Protein AF-A0A357EYW8-F1 (afdb_monomer_lite)

Secondary structure (DSSP, 8-state):
---TT--SHHHHHHHS-HHHHTT-EEEEEEETT--SHHHHHHTTTSEEEEEEEE---PPP--HHHHHHHHHHHHTT---EE--SSHHHHHHHHHHS-TTTTTTSEE-

Foldseek 3Di:
DQDPPDPDPVSRVVPDPLVVLAAEEEEDEEAPPDDPVNCVVRVVGHHYHYDHDHYDDQDAQDPVNQVVLLVCLVVVVQAADEDPDPVRVVSCCVHHPVVSCPNHHYD

Structure (mmCIF, N/CA/C/O backbone):
data_AF-A0A357EYW8-F1
#
_entry.id   AF-A0A357EYW8-F1
#
loop_
_atom_site.group_PDB
_atom_site.id
_atom_site.type_symbol
_atom_site.label_atom_id
_atom_site.label_alt_id
_atom_site.label_comp_id
_atom_site.label_asym_id
_atom_site.label_entity_id
_atom_site.label_seq_id
_atom_site.pdbx_PDB_ins_code
_atom_site.Cartn_x
_atom_site.Cartn_y
_atom_site.Cartn_z
_atom_site.occupancy
_atom_site.B_iso_or_equiv
_atom_site.auth_seq_id
_atom_site.auth_comp_id
_atom_site.auth_asym_id
_atom_site.auth_atom_id
_atom_site.pdbx_PDB_model_num
ATOM 1 N N . ALA A 1 1 ? -10.070 12.351 21.732 1.00 49.78 1 ALA A N 1
ATOM 2 C CA . ALA A 1 1 ? -9.151 13.163 20.900 1.00 49.78 1 ALA A CA 1
ATOM 3 C C . ALA A 1 1 ? -8.100 12.223 20.328 1.00 49.78 1 ALA A C 1
ATOM 5 O O . ALA A 1 1 ? -7.610 11.405 21.094 1.00 49.78 1 ALA A O 1
ATOM 6 N N . CYS A 1 2 ? -7.820 12.259 19.022 1.00 53.22 2 CYS A N 1
ATOM 7 C CA . CYS A 1 2 ? -6.794 11.395 18.428 1.00 53.22 2 CYS A CA 1
ATOM 8 C C . CYS A 1 2 ? -5.405 11.893 18.846 1.00 53.22 2 CYS A C 1
ATOM 10 O O . CYS A 1 2 ? -5.097 13.064 18.631 1.00 53.22 2 CYS A O 1
ATOM 12 N N . ASP A 1 3 ? -4.599 11.029 19.462 1.00 60.81 3 ASP A N 1
ATOM 13 C CA . ASP A 1 3 ? -3.202 11.323 19.780 1.00 60.81 3 ASP A CA 1
ATOM 14 C C . ASP A 1 3 ? -2.366 11.273 18.493 1.00 60.81 3 ASP A C 1
ATOM 16 O O . ASP A 1 3 ? -2.193 10.213 17.891 1.00 60.81 3 ASP A O 1
ATOM 20 N N . GLU A 1 4 ? -1.848 12.426 18.063 1.00 65.50 4 GLU A N 1
ATOM 21 C CA . GLU A 1 4 ? -0.997 12.565 16.872 1.00 65.50 4 GLU A CA 1
ATOM 22 C C . GLU A 1 4 ? 0.336 11.802 16.988 1.00 65.50 4 GLU A C 1
ATOM 24 O O . GLU A 1 4 ? 1.078 11.703 16.012 1.00 65.50 4 GLU A O 1
ATOM 29 N N . LYS A 1 5 ? 0.659 11.257 18.169 1.00 74.31 5 LYS A N 1
ATOM 30 C CA . LYS A 1 5 ? 1.885 10.491 18.423 1.00 74.31 5 LYS A CA 1
ATOM 31 C C . LYS A 1 5 ? 1.746 8.987 18.194 1.00 74.31 5 LYS A C 1
ATOM 33 O O . LYS A 1 5 ? 2.756 8.291 18.279 1.00 74.31 5 LYS A O 1
ATOM 38 N N . ALA A 1 6 ? 0.545 8.474 17.922 1.00 77.81 6 ALA A N 1
ATOM 39 C CA . ALA A 1 6 ? 0.357 7.055 17.636 1.00 77.81 6 ALA A CA 1
ATOM 40 C C . ALA A 1 6 ? 0.993 6.683 16.283 1.00 77.81 6 ALA A C 1
ATOM 42 O O . ALA A 1 6 ? 0.573 7.165 15.232 1.00 77.81 6 ALA A O 1
ATOM 43 N N . GLY A 1 7 ? 1.994 5.801 16.304 1.00 83.38 7 GLY A N 1
ATOM 44 C CA . GLY A 1 7 ? 2.660 5.274 15.112 1.00 83.38 7 GLY A CA 1
ATOM 45 C C . GLY A 1 7 ? 1.948 4.062 14.507 1.00 83.38 7 GLY A C 1
ATOM 46 O O . GLY A 1 7 ? 2.242 3.671 13.377 1.00 83.38 7 GLY A O 1
ATOM 47 N N . THR A 1 8 ? 1.000 3.463 15.236 1.00 88.75 8 THR A N 1
ATOM 48 C CA . THR A 1 8 ? 0.215 2.307 14.778 1.00 88.75 8 THR A CA 1
ATOM 49 C C . THR A 1 8 ? -1.272 2.429 15.119 1.00 88.75 8 THR A C 1
ATOM 51 O O . THR A 1 8 ? -1.673 3.137 16.043 1.00 88.75 8 THR A O 1
ATOM 54 N N . ALA A 1 9 ? -2.112 1.675 14.399 1.00 87.25 9 ALA A N 1
ATOM 55 C CA . ALA A 1 9 ? -3.546 1.597 14.686 1.00 87.25 9 ALA A CA 1
ATOM 56 C C . ALA A 1 9 ? -3.835 1.076 16.108 1.00 87.25 9 ALA A C 1
ATOM 58 O O . ALA A 1 9 ? -4.761 1.554 16.762 1.00 87.25 9 ALA A O 1
ATOM 59 N N . SER A 1 10 ? -3.024 0.136 16.604 1.00 89.50 10 SER A N 1
ATOM 60 C CA . SER A 1 10 ? -3.147 -0.411 17.959 1.00 89.50 10 SER A CA 1
ATOM 61 C C . SER A 1 10 ? -2.874 0.642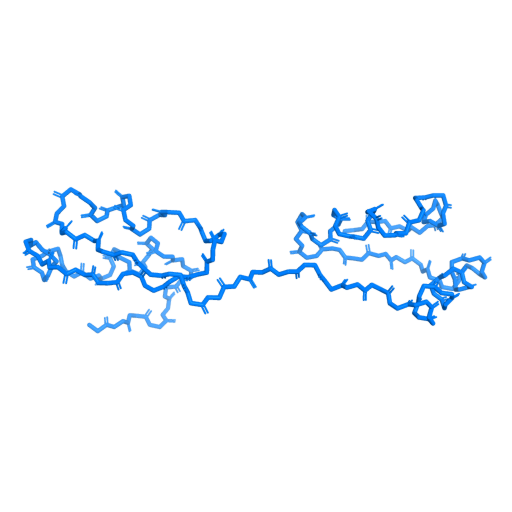 19.032 1.00 89.50 10 SER A C 1
ATOM 63 O O . SER A 1 10 ? -3.629 0.740 19.995 1.00 89.50 10 SER A O 1
ATOM 65 N N . GLU A 1 11 ? -1.827 1.453 18.857 1.00 90.38 11 GLU A N 1
ATOM 66 C CA . GLU A 1 11 ? -1.496 2.552 19.775 1.00 90.38 11 GLU A CA 1
ATOM 67 C C . GLU A 1 11 ? -2.597 3.612 19.799 1.00 90.38 11 GLU A C 1
ATOM 69 O O . GLU A 1 11 ? -3.013 4.054 20.869 1.00 90.38 11 GLU A O 1
ATOM 74 N N . MET A 1 12 ? -3.129 3.961 18.624 1.00 89.88 12 MET A N 1
ATOM 75 C CA . MET A 1 12 ? -4.236 4.906 18.513 1.00 89.88 12 MET A CA 1
ATOM 76 C C . MET A 1 12 ? -5.465 4.400 19.274 1.00 89.88 12 MET A C 1
ATOM 78 O O . MET A 1 12 ? -6.041 5.149 20.059 1.00 89.88 12 MET A O 1
ATOM 82 N N . ILE A 1 13 ? -5.845 3.130 19.099 1.00 89.81 13 ILE A N 1
ATOM 83 C CA . ILE A 1 13 ? -6.981 2.537 19.820 1.00 89.81 13 ILE A CA 1
ATOM 84 C C . ILE A 1 13 ? -6.727 2.529 21.328 1.00 89.81 13 ILE A C 1
ATOM 86 O O . ILE A 1 13 ? -7.620 2.885 22.092 1.00 89.81 13 ILE A O 1
ATOM 90 N N . ALA A 1 14 ? -5.514 2.176 21.759 1.00 89.56 14 ALA A N 1
ATOM 91 C CA . ALA A 1 14 ? -5.148 2.148 23.173 1.00 89.56 14 ALA A CA 1
ATOM 92 C C . ALA A 1 14 ? -5.195 3.534 23.846 1.00 89.56 14 ALA A C 1
ATOM 94 O O . ALA A 1 14 ? -5.387 3.607 25.058 1.00 89.56 14 ALA A O 1
ATOM 95 N N . SER A 1 15 ? -5.045 4.623 23.082 1.00 89.69 15 SER A N 1
ATOM 96 C CA . SER A 1 15 ? -5.167 5.995 23.596 1.00 89.69 15 SER A CA 1
ATOM 97 C C . SER A 1 15 ? -6.610 6.458 23.823 1.00 89.69 15 SER A C 1
ATOM 99 O O . SER A 1 15 ? -6.830 7.457 24.510 1.00 89.69 15 SER A O 1
ATOM 101 N N . ILE A 1 16 ? -7.601 5.762 23.255 1.00 90.00 16 ILE A N 1
ATOM 102 C CA . ILE A 1 16 ? -9.011 6.125 23.410 1.00 90.00 16 ILE A CA 1
ATOM 103 C C . ILE A 1 16 ? -9.544 5.442 24.678 1.00 90.00 16 ILE A C 1
ATOM 105 O O . ILE A 1 16 ? -9.461 4.214 24.780 1.00 90.00 16 ILE A O 1
ATOM 109 N N . PRO A 1 17 ? -10.114 6.191 25.643 1.00 91.62 17 PRO A N 1
ATOM 110 C CA . PRO A 1 17 ? -10.713 5.598 26.833 1.00 91.62 17 PRO A CA 1
ATOM 111 C C . PRO A 1 17 ? -11.761 4.547 26.460 1.00 91.62 17 PRO A C 1
ATOM 113 O O . PRO A 1 17 ? -12.646 4.787 25.635 1.00 91.62 17 PRO A O 1
ATOM 116 N N . LYS A 1 18 ? -11.676 3.364 27.074 1.00 91.06 18 LYS A N 1
ATOM 117 C CA . LYS A 1 18 ? -12.518 2.211 26.721 1.00 91.06 18 LYS A CA 1
ATOM 118 C C . LYS A 1 18 ? -14.008 2.521 26.883 1.00 91.06 18 LYS A C 1
ATOM 120 O O . LYS A 1 18 ? -14.834 2.056 26.100 1.00 91.06 18 LYS A O 1
ATOM 125 N N . GLU A 1 19 ? -14.347 3.333 27.874 1.00 93.88 19 GLU A N 1
ATOM 126 C CA . GLU A 1 19 ? -15.702 3.777 28.197 1.00 93.88 19 GLU A CA 1
ATOM 127 C C . GLU A 1 19 ? -16.333 4.602 27.065 1.00 93.88 19 GLU A C 1
ATOM 129 O O . GLU A 1 19 ? -17.553 4.600 26.911 1.00 93.88 19 GLU A O 1
ATOM 134 N N . GLU A 1 20 ? -15.522 5.272 26.240 1.00 90.88 20 GLU A N 1
ATOM 135 C CA . GLU A 1 20 ? -16.002 6.017 25.072 1.00 90.88 20 GLU A CA 1
ATOM 136 C C . GLU A 1 20 ? -16.373 5.097 23.901 1.00 90.88 20 GLU A C 1
ATOM 138 O O . GLU A 1 20 ? -17.173 5.485 23.048 1.00 90.88 20 GLU A O 1
ATOM 143 N N . LEU A 1 21 ? -15.827 3.878 23.878 1.00 92.62 21 LEU A N 1
ATOM 144 C CA . LEU A 1 21 ? -15.968 2.911 22.788 1.00 92.62 21 LEU A CA 1
ATOM 145 C C . LEU A 1 21 ? -17.073 1.878 23.041 1.00 92.62 21 LEU A C 1
ATOM 147 O O . LEU A 1 21 ? -17.699 1.416 22.088 1.00 92.62 21 LEU A O 1
ATOM 151 N N . ILE A 1 22 ? -17.331 1.518 24.304 1.00 95.12 22 ILE A N 1
ATOM 152 C CA . ILE A 1 22 ? -18.271 0.442 24.653 1.00 95.12 22 ILE A CA 1
ATOM 153 C C . ILE A 1 22 ? -19.676 0.711 24.091 1.00 95.12 22 ILE A C 1
ATOM 155 O O . ILE A 1 22 ? -20.283 1.751 24.345 1.00 95.12 22 ILE A O 1
ATOM 159 N N . GLY A 1 23 ? -20.207 -0.263 23.347 1.00 92.69 23 GLY A N 1
ATOM 160 C CA . GLY A 1 23 ? -21.559 -0.239 22.781 1.00 92.69 23 GLY A CA 1
ATOM 161 C C . GLY A 1 23 ? -21.760 0.781 21.658 1.00 92.69 23 GLY A C 1
ATOM 162 O O . GLY A 1 23 ? -22.894 1.003 21.232 1.00 92.69 23 GLY A O 1
ATOM 163 N N . ARG A 1 24 ? -20.690 1.426 21.176 1.00 95.19 24 ARG A N 1
ATOM 164 C CA . ARG A 1 24 ? -20.762 2.344 20.036 1.00 95.19 24 ARG A CA 1
ATOM 165 C C . ARG A 1 24 ? -20.805 1.582 18.718 1.00 95.19 24 ARG A C 1
ATOM 167 O O . ARG A 1 24 ? -20.245 0.496 18.603 1.00 95.19 24 ARG A O 1
ATOM 174 N N . ARG A 1 25 ? -21.411 2.220 17.713 1.00 96.19 25 ARG A N 1
ATOM 175 C CA . ARG A 1 25 ? -21.204 1.897 16.299 1.00 96.19 25 ARG A CA 1
ATOM 176 C C . ARG A 1 25 ? -20.133 2.803 15.726 1.00 96.19 25 ARG A C 1
ATOM 178 O O . ARG A 1 25 ? -20.250 4.025 15.818 1.00 96.19 25 ARG A O 1
ATOM 185 N N . LEU A 1 26 ? -19.105 2.202 15.150 1.00 95.12 26 LEU A N 1
ATOM 186 C CA . LEU A 1 26 ? -17.956 2.882 14.572 1.00 95.12 26 LEU A CA 1
ATOM 187 C C . LEU A 1 26 ? -17.863 2.522 13.093 1.00 95.12 26 LEU A C 1
ATOM 189 O O . LEU A 1 26 ? -18.073 1.372 12.725 1.00 95.12 26 LEU A O 1
ATOM 193 N N . LEU A 1 27 ? -17.522 3.497 12.252 1.00 95.06 27 LEU A N 1
ATOM 194 C CA . LEU A 1 27 ? -17.228 3.255 10.844 1.00 95.06 27 LEU A CA 1
ATOM 195 C C . LEU A 1 27 ? -15.714 3.218 10.644 1.00 95.06 27 LEU A C 1
ATOM 197 O O . LEU A 1 27 ? -15.035 4.233 10.808 1.00 95.06 27 LEU A O 1
ATOM 201 N N . PHE A 1 28 ? -15.192 2.067 10.242 1.00 94.12 28 PHE A N 1
ATOM 202 C CA . PHE A 1 28 ? -13.805 1.909 9.840 1.00 94.12 28 PHE A CA 1
ATOM 203 C C . PHE A 1 28 ? -13.656 2.152 8.333 1.00 94.12 28 PHE A C 1
ATOM 205 O O . PHE A 1 28 ? -13.971 1.305 7.494 1.00 94.12 28 PHE A O 1
ATOM 212 N N . VAL A 1 29 ? -13.178 3.349 7.994 1.00 94.56 29 VAL A N 1
ATOM 213 C CA . VAL A 1 29 ? -12.862 3.752 6.619 1.00 94.56 29 VAL A CA 1
ATOM 214 C C . VAL A 1 29 ? -11.454 3.275 6.277 1.00 94.56 29 VAL A C 1
ATOM 216 O O . VAL A 1 29 ? -10.487 3.714 6.899 1.00 94.56 29 VAL A O 1
ATOM 219 N N . ARG A 1 30 ? -11.320 2.384 5.289 1.00 94.25 30 ARG A N 1
ATOM 220 C CA . ARG A 1 30 ? -10.037 1.731 4.989 1.00 94.25 30 ARG A CA 1
ATOM 221 C C . ARG A 1 30 ? -9.753 1.569 3.497 1.00 94.25 30 ARG A C 1
ATOM 223 O O . ARG A 1 30 ? -10.630 1.701 2.643 1.00 94.25 30 ARG A O 1
ATOM 230 N N . GLY A 1 31 ? -8.500 1.245 3.186 1.00 94.19 31 GLY A N 1
ATOM 231 C CA . GLY A 1 31 ? -8.114 0.737 1.869 1.00 94.19 31 GLY A CA 1
ATOM 232 C C . GLY A 1 31 ? -8.374 -0.763 1.758 1.00 94.19 31 GLY A C 1
ATOM 233 O O . GLY A 1 31 ? -8.304 -1.462 2.761 1.00 94.19 31 GLY A O 1
ATOM 234 N N . ARG A 1 32 ? -8.606 -1.294 0.551 1.00 93.75 32 ARG A N 1
ATOM 235 C CA . ARG A 1 32 ? -8.979 -2.710 0.324 1.00 93.75 32 ARG A CA 1
ATOM 236 C C . ARG A 1 32 ? -8.041 -3.726 0.992 1.00 93.75 32 ARG A C 1
ATOM 238 O O . ARG A 1 32 ? -8.498 -4.772 1.445 1.00 93.75 32 ARG A O 1
ATOM 245 N N . ARG A 1 33 ? -6.740 -3.431 1.041 1.00 87.69 33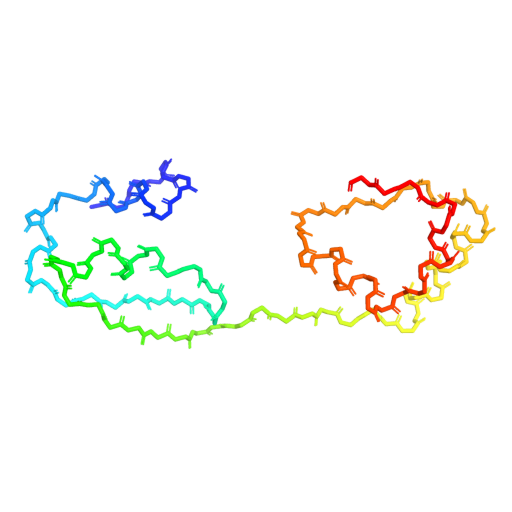 ARG A N 1
ATOM 246 C CA . ARG A 1 33 ? -5.699 -4.310 1.602 1.00 87.69 33 ARG A CA 1
ATOM 247 C C . ARG A 1 33 ? -5.217 -3.888 2.997 1.00 87.69 33 ARG A C 1
ATOM 249 O O . ARG A 1 33 ? -4.172 -4.361 3.426 1.00 87.69 33 ARG A O 1
ATOM 256 N N . SER A 1 34 ? -5.917 -2.992 3.705 1.00 87.56 34 SER A N 1
ATOM 257 C CA . SER A 1 34 ? -5.500 -2.653 5.076 1.00 87.56 34 SER A CA 1
ATOM 258 C C . SER A 1 34 ? -5.563 -3.885 5.979 1.00 87.56 34 SER A C 1
ATOM 260 O O . SER A 1 34 ? -6.423 -4.750 5.795 1.00 87.56 34 SER A O 1
ATOM 262 N N . MET A 1 35 ? -4.679 -3.924 6.974 1.00 84.44 35 MET A N 1
ATOM 263 C CA . MET A 1 35 ? -4.762 -4.896 8.058 1.00 84.44 35 MET A CA 1
ATOM 264 C C . MET A 1 35 ? -6.059 -4.680 8.848 1.00 84.44 35 MET A C 1
ATOM 266 O O . MET A 1 35 ? -6.514 -3.543 9.005 1.00 84.44 35 MET A O 1
ATOM 270 N N . MET A 1 36 ? -6.643 -5.774 9.331 1.00 91.75 36 MET A N 1
ATOM 271 C CA . MET A 1 36 ? -7.938 -5.805 10.024 1.00 91.75 36 MET A CA 1
ATOM 272 C C . MET A 1 36 ? -7.815 -5.541 11.532 1.00 91.75 36 MET A C 1
ATOM 274 O O . MET A 1 36 ? -8.736 -5.788 12.301 1.00 91.75 36 MET A O 1
ATOM 278 N N . THR A 1 37 ? -6.690 -4.967 11.956 1.00 90.94 37 THR A N 1
ATOM 279 C CA . THR A 1 37 ? -6.346 -4.738 13.362 1.00 90.94 37 THR A CA 1
ATOM 280 C C . THR A 1 37 ? -7.394 -3.911 14.110 1.00 90.94 37 THR A C 1
ATOM 282 O O . THR A 1 37 ? -7.684 -4.187 15.267 1.00 90.94 37 THR A O 1
ATOM 285 N N . VAL A 1 38 ? -7.990 -2.903 13.462 1.00 91.31 38 VAL A N 1
ATOM 286 C CA . VAL A 1 38 ? -9.012 -2.047 14.089 1.00 91.31 38 VAL A CA 1
ATOM 287 C C . VAL A 1 38 ? -10.284 -2.832 14.441 1.00 91.31 38 VAL A C 1
ATOM 289 O O . VAL A 1 38 ? -10.638 -2.857 15.622 1.00 91.31 38 VAL A O 1
ATOM 292 N N . PRO A 1 39 ? -10.970 -3.492 13.485 1.00 92.50 39 PRO A N 1
ATOM 293 C CA . PRO A 1 39 ? -12.151 -4.288 13.809 1.00 92.50 39 PRO A CA 1
ATOM 294 C C . PRO A 1 39 ? -11.834 -5.473 14.729 1.00 92.50 39 PRO A C 1
ATOM 296 O O . PRO A 1 39 ? -12.641 -5.783 15.599 1.00 92.50 39 PRO A O 1
ATOM 299 N N . GLU A 1 40 ? -10.654 -6.090 14.618 1.00 93.69 40 GLU A N 1
ATOM 300 C CA . GLU A 1 40 ? -10.236 -7.181 15.511 1.00 93.69 40 GLU A CA 1
ATOM 301 C C . GLU A 1 40 ? -10.111 -6.730 16.975 1.00 93.69 40 GLU A C 1
ATOM 303 O O . GLU A 1 40 ? -10.601 -7.409 17.878 1.00 93.69 40 GLU A O 1
ATOM 308 N N . LEU A 1 41 ? -9.490 -5.573 17.224 1.00 92.12 41 LEU A N 1
ATOM 309 C CA . LEU A 1 41 ? -9.309 -5.049 18.580 1.00 92.12 41 LEU A CA 1
ATOM 310 C C . LEU A 1 41 ? -10.615 -4.522 19.183 1.00 92.12 41 LEU A C 1
ATOM 312 O O . LEU A 1 41 ? -10.854 -4.674 20.383 1.00 92.12 41 LEU A O 1
ATOM 316 N N . LEU A 1 42 ? -11.464 -3.899 18.365 1.00 93.31 42 LEU A N 1
ATOM 317 C CA . LEU A 1 42 ? -12.685 -3.242 18.830 1.00 93.31 42 LEU A CA 1
ATOM 318 C C . LEU A 1 42 ? -13.910 -4.158 18.846 1.00 93.31 42 LEU A C 1
ATOM 320 O O . LEU A 1 42 ? -14.841 -3.882 19.599 1.00 93.31 42 LEU A O 1
ATOM 324 N N . GLY A 1 43 ? -13.917 -5.257 18.088 1.00 91.12 43 GLY A N 1
ATOM 325 C CA . GLY A 1 43 ? -15.102 -6.099 17.882 1.00 91.12 43 GLY A CA 1
ATOM 326 C C . GLY A 1 43 ? -15.675 -6.751 19.147 1.00 91.12 43 GLY A C 1
ATOM 327 O O . GLY A 1 43 ? -16.814 -7.204 19.144 1.00 91.12 43 GLY A O 1
ATOM 328 N N . SER A 1 44 ? -14.917 -6.777 20.249 1.00 91.31 44 SER A N 1
ATOM 329 C CA . SER A 1 44 ? -15.402 -7.255 21.555 1.00 91.31 44 SER A CA 1
ATOM 330 C C . SER A 1 44 ? -16.099 -6.183 22.402 1.00 91.31 44 SER A C 1
ATOM 332 O O . SER A 1 44 ? -16.730 -6.515 23.406 1.00 91.31 44 SER A O 1
ATOM 334 N N . ILE A 1 45 ? -15.976 -4.905 22.032 1.00 94.56 45 ILE A N 1
ATOM 335 C CA . ILE A 1 45 ? -16.477 -3.768 22.818 1.00 94.56 45 ILE A CA 1
ATOM 336 C C . ILE A 1 45 ? -17.358 -2.808 22.017 1.00 94.56 45 ILE A C 1
ATOM 338 O O . ILE A 1 45 ? -18.177 -2.120 22.618 1.00 94.56 45 ILE A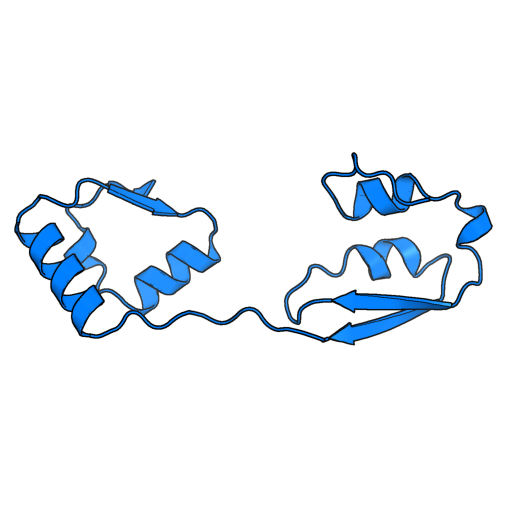 O 1
ATOM 342 N N . ALA A 1 46 ? -17.234 -2.773 20.694 1.00 95.06 46 ALA A N 1
ATOM 343 C CA . ALA A 1 46 ? -17.982 -1.900 19.801 1.00 95.06 46 ALA A CA 1
ATOM 344 C C . ALA A 1 46 ? -18.442 -2.673 18.556 1.00 95.06 46 ALA A C 1
ATOM 346 O O . ALA A 1 46 ? -17.813 -3.648 18.147 1.00 95.06 46 ALA A O 1
ATOM 347 N N . GLU A 1 47 ? -19.522 -2.211 17.932 1.00 96.06 47 GLU A N 1
ATOM 348 C CA . GLU A 1 47 ? -19.913 -2.648 16.592 1.00 96.06 47 GLU A CA 1
ATOM 349 C C . GLU A 1 47 ? -19.109 -1.830 15.574 1.00 96.06 47 GLU A C 1
ATOM 351 O O . GLU A 1 47 ? -19.122 -0.598 15.608 1.00 96.06 47 GLU A O 1
ATOM 356 N N . VAL A 1 48 ? -18.380 -2.506 14.686 1.00 95.62 48 VAL A N 1
ATOM 357 C CA . VAL A 1 48 ? -17.533 -1.857 13.680 1.00 95.62 48 VAL A CA 1
ATOM 358 C C . VAL A 1 48 ? -18.070 -2.185 12.294 1.00 95.62 48 VAL A C 1
ATOM 360 O O . VAL A 1 48 ? -17.961 -3.317 11.832 1.00 95.62 48 VAL A O 1
ATOM 363 N N . ASP A 1 49 ? -18.639 -1.178 11.640 1.00 95.94 49 ASP A N 1
ATOM 364 C CA . ASP A 1 49 ? -18.996 -1.217 10.227 1.00 95.94 49 ASP A CA 1
ATOM 365 C 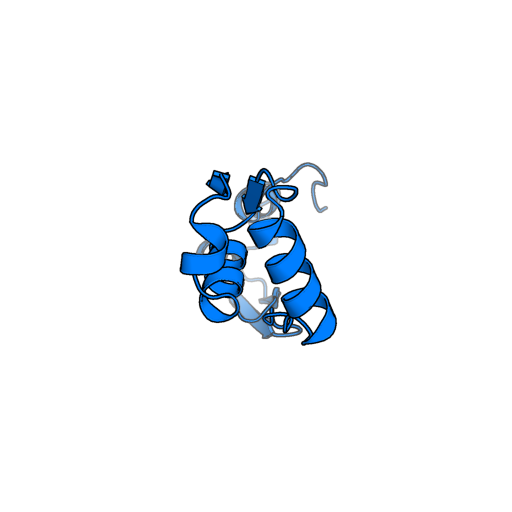C . ASP A 1 49 ? -17.760 -0.862 9.384 1.00 95.94 49 ASP A C 1
ATOM 367 O O . ASP A 1 49 ? -16.933 -0.041 9.785 1.00 95.94 49 ASP A O 1
ATOM 371 N N . GLU A 1 50 ? -17.629 -1.440 8.192 1.00 94.94 50 GLU A N 1
ATOM 372 C CA . GLU A 1 50 ? -16.478 -1.212 7.313 1.00 94.94 50 GLU A CA 1
ATOM 373 C C . GLU A 1 50 ? -16.881 -0.591 5.979 1.00 94.94 50 GLU A C 1
ATOM 375 O O . GLU A 1 50 ? -17.900 -0.944 5.384 1.00 94.94 50 GLU A O 1
ATOM 380 N N . THR A 1 51 ? -16.027 0.288 5.454 1.00 96.69 51 THR A N 1
ATOM 381 C CA . THR A 1 51 ? -16.135 0.752 4.070 1.00 96.69 51 THR A CA 1
ATOM 382 C C . THR A 1 51 ? -14.766 0.872 3.412 1.00 96.69 51 THR A C 1
ATOM 384 O O . THR A 1 51 ? -13.806 1.380 3.999 1.00 96.69 51 THR A O 1
ATOM 387 N N . ILE A 1 52 ? -14.673 0.391 2.172 1.00 96.56 52 ILE A N 1
ATOM 388 C CA . ILE A 1 52 ? -13.462 0.468 1.357 1.00 96.56 52 ILE A CA 1
ATOM 389 C C . ILE A 1 52 ? -13.574 1.690 0.451 1.00 96.56 52 ILE A C 1
ATOM 391 O O . ILE A 1 52 ? -14.446 1.733 -0.413 1.00 96.56 52 ILE A O 1
ATOM 395 N N . VAL A 1 53 ? -12.665 2.652 0.611 1.00 97.38 53 VAL A N 1
ATOM 396 C CA . VAL A 1 53 ? -12.688 3.907 -0.170 1.00 97.38 53 VAL A CA 1
ATOM 397 C C . VAL A 1 53 ? -11.523 4.049 -1.144 1.00 97.38 53 VAL A C 1
ATOM 399 O O . VAL A 1 53 ? -11.550 4.916 -2.011 1.00 97.38 53 VAL A O 1
ATOM 402 N N . TYR A 1 54 ? -10.509 3.190 -1.036 1.00 93.56 54 TYR A N 1
ATOM 403 C CA . TYR A 1 54 ? -9.405 3.140 -1.990 1.00 93.56 54 TYR A CA 1
ATOM 404 C C . TYR A 1 54 ? -8.806 1.738 -2.089 1.00 93.56 54 TYR A C 1
ATOM 406 O O . TYR A 1 54 ? -9.040 0.862 -1.251 1.00 93.56 54 TYR A O 1
ATOM 414 N N . GLU A 1 55 ? -7.989 1.524 -3.112 1.00 95.06 55 GLU A N 1
ATOM 415 C CA . GLU A 1 55 ? -7.197 0.312 -3.272 1.00 95.06 55 GLU A CA 1
ATOM 416 C C . GLU A 1 55 ? -5.775 0.653 -3.709 1.00 95.06 55 GLU A C 1
ATOM 418 O O . GLU A 1 55 ? -5.554 1.568 -4.501 1.00 95.06 55 GLU A O 1
ATOM 423 N N . THR A 1 56 ? -4.808 -0.095 -3.185 1.00 90.94 56 THR A N 1
ATOM 424 C CA . THR A 1 56 ? -3.427 -0.044 -3.663 1.00 90.94 56 THR A CA 1
ATOM 425 C C . THR A 1 56 ? -3.345 -0.827 -4.965 1.00 90.94 56 THR A C 1
ATOM 427 O O . THR A 1 56 ? -3.735 -1.998 -5.004 1.00 90.94 56 THR A O 1
ATOM 430 N N . ARG A 1 57 ? -2.834 -0.191 -6.018 1.00 90.50 57 ARG A N 1
ATOM 431 C CA . ARG A 1 57 ? -2.563 -0.825 -7.309 1.00 90.50 57 ARG A CA 1
ATOM 432 C C . ARG A 1 57 ? -1.074 -0.771 -7.614 1.00 90.50 57 ARG A C 1
ATOM 434 O O . ARG A 1 57 ? -0.394 0.177 -7.226 1.00 90.50 57 ARG A O 1
ATOM 441 N N . THR A 1 58 ? -0.607 -1.779 -8.335 1.00 89.56 58 THR A N 1
ATOM 442 C CA . THR A 1 58 ? 0.693 -1.765 -9.002 1.00 89.56 58 THR A CA 1
ATOM 443 C C . THR A 1 58 ? 0.691 -0.649 -10.044 1.00 89.56 58 THR A C 1
ATOM 445 O O . THR A 1 58 ? -0.263 -0.523 -10.814 1.00 89.56 58 THR A O 1
ATOM 448 N N . ILE A 1 59 ? 1.737 0.175 -10.048 1.00 89.50 59 ILE A N 1
ATOM 449 C CA . ILE A 1 59 ? 1.971 1.141 -11.121 1.00 89.50 59 ILE A CA 1
ATOM 450 C C . ILE A 1 59 ? 2.767 0.415 -12.201 1.00 89.50 59 ILE A C 1
ATOM 452 O O . ILE A 1 59 ? 3.826 -0.150 -11.918 1.00 89.50 59 ILE A O 1
ATOM 456 N N . GLU A 1 60 ? 2.241 0.416 -13.422 1.00 93.62 60 GLU A N 1
ATOM 457 C CA . GLU A 1 60 ? 2.937 -0.180 -14.556 1.00 93.62 60 GLU A CA 1
ATOM 458 C C . GLU A 1 60 ? 4.165 0.655 -14.937 1.00 93.62 60 GLU A C 1
ATOM 460 O O . GLU A 1 60 ? 4.087 1.873 -15.128 1.00 93.62 60 GLU A O 1
ATOM 465 N N . ILE A 1 61 ? 5.307 -0.014 -15.071 1.00 92.44 61 ILE A N 1
ATOM 466 C CA . ILE A 1 61 ? 6.533 0.558 -15.609 1.00 92.44 61 ILE A CA 1
ATOM 467 C C . ILE A 1 61 ? 6.319 0.743 -17.107 1.00 92.44 61 ILE A C 1
ATOM 469 O O . ILE A 1 61 ? 6.165 -0.221 -17.861 1.00 92.44 61 ILE A O 1
ATOM 473 N N . THR A 1 62 ? 6.324 2.001 -17.542 1.00 94.69 62 THR A N 1
ATOM 474 C CA . THR A 1 62 ? 6.154 2.334 -18.957 1.00 94.69 62 THR A CA 1
ATOM 475 C C . THR A 1 62 ? 7.264 1.708 -19.807 1.00 94.69 62 THR A C 1
ATOM 477 O O . THR A 1 62 ? 8.370 1.455 -19.327 1.00 94.69 62 THR A O 1
ATOM 480 N N . ALA A 1 63 ? 7.001 1.494 -21.099 1.00 93.44 63 ALA A N 1
ATOM 481 C CA . ALA A 1 63 ? 8.007 0.961 -22.020 1.00 93.44 63 ALA A CA 1
ATOM 482 C C . ALA A 1 63 ? 9.275 1.837 -22.089 1.00 93.44 63 ALA A C 1
ATOM 484 O O . ALA A 1 63 ? 10.379 1.314 -22.230 1.00 93.44 63 ALA A O 1
ATOM 485 N N . GLU A 1 64 ? 9.121 3.157 -21.959 1.00 95.69 64 GLU A N 1
ATOM 486 C CA . GLU A 1 64 ? 10.236 4.106 -21.919 1.00 95.69 64 GLU A CA 1
ATOM 487 C C . GLU A 1 64 ? 11.077 3.923 -20.652 1.00 95.69 64 GLU A C 1
ATOM 489 O O . GLU A 1 64 ? 12.287 3.717 -20.742 1.00 95.69 64 GLU A O 1
ATOM 494 N N . THR A 1 65 ? 10.433 3.904 -19.482 1.00 92.88 65 THR A N 1
ATOM 495 C CA . THR A 1 65 ? 11.111 3.697 -18.196 1.00 92.88 65 THR A CA 1
ATOM 496 C C . THR A 1 65 ? 11.802 2.338 -18.141 1.00 92.88 65 THR A C 1
ATOM 498 O O . THR A 1 65 ? 12.945 2.244 -17.705 1.00 92.88 65 THR A O 1
ATOM 501 N N . ARG A 1 66 ? 11.143 1.284 -18.636 1.00 92.31 66 ARG A N 1
ATOM 502 C CA . ARG A 1 66 ? 11.739 -0.050 -18.757 1.00 92.31 66 ARG A CA 1
ATOM 503 C C . ARG A 1 66 ? 13.014 0.006 -19.588 1.00 92.31 66 ARG A C 1
ATOM 505 O O . ARG A 1 66 ? 14.060 -0.415 -19.112 1.00 92.31 66 ARG A O 1
ATOM 512 N N . ARG A 1 67 ? 12.941 0.557 -20.802 1.00 92.62 67 ARG A N 1
ATOM 513 C CA . ARG A 1 67 ? 14.100 0.655 -21.697 1.00 92.62 67 ARG A CA 1
ATOM 514 C C . ARG A 1 67 ? 15.250 1.422 -21.045 1.00 92.62 67 ARG A C 1
ATOM 516 O O . ARG A 1 67 ? 16.400 1.035 -21.221 1.00 92.62 67 ARG A O 1
ATOM 523 N N . GLN A 1 68 ? 14.952 2.486 -20.303 1.00 93.19 68 GLN A N 1
ATOM 524 C CA . GLN A 1 68 ? 15.963 3.234 -19.564 1.00 93.19 68 GLN A CA 1
ATOM 525 C C . GLN A 1 68 ? 16.639 2.363 -18.496 1.00 93.19 68 GLN A C 1
ATOM 527 O O . GLN A 1 68 ? 17.865 2.282 -18.478 1.00 93.19 68 GLN A O 1
ATOM 532 N N . ILE A 1 69 ? 15.861 1.667 -17.659 1.00 90.94 69 ILE A N 1
ATOM 533 C CA . ILE A 1 69 ? 16.390 0.765 -16.622 1.00 90.94 69 ILE A CA 1
ATOM 534 C C . ILE A 1 69 ? 17.285 -0.311 -17.246 1.00 90.94 69 ILE A C 1
ATOM 536 O O . ILE A 1 69 ? 18.381 -0.565 -16.756 1.00 90.94 69 ILE A O 1
ATOM 540 N N . GLU A 1 70 ? 16.851 -0.909 -18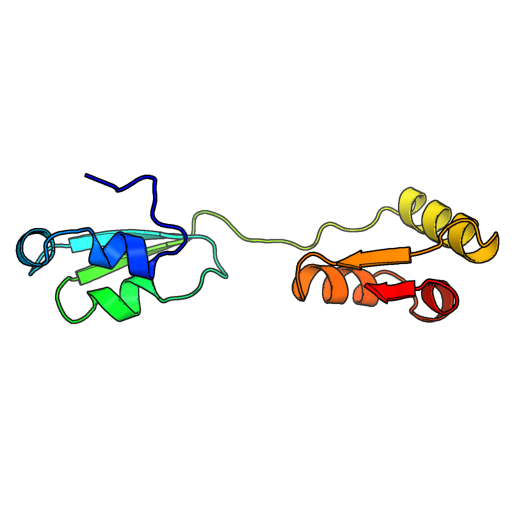.356 1.00 89.56 70 GLU A N 1
ATOM 541 C CA . GLU A 1 70 ? 17.610 -1.934 -19.078 1.00 89.56 70 GLU A CA 1
ATOM 542 C C . GLU A 1 70 ? 18.936 -1.394 -19.629 1.00 89.56 70 GLU A C 1
ATOM 544 O O . GLU A 1 70 ? 19.972 -2.051 -19.517 1.00 89.56 70 GLU A O 1
ATOM 549 N N . GLN A 1 71 ? 18.925 -0.184 -20.195 1.00 91.75 71 GLN A N 1
ATOM 550 C CA . GLN A 1 71 ? 20.126 0.471 -20.714 1.00 91.75 71 GLN A CA 1
ATOM 551 C C . GLN A 1 71 ? 21.112 0.831 -19.598 1.00 91.75 71 GLN A C 1
ATOM 553 O O . GLN A 1 71 ? 22.309 0.590 -19.748 1.00 91.75 71 GLN A O 1
ATOM 558 N N . GLU A 1 72 ? 20.628 1.372 -18.481 1.00 91.69 72 GLU A N 1
ATOM 559 C CA . GLU A 1 72 ? 21.462 1.739 -17.334 1.00 91.69 72 GLU A CA 1
ATOM 560 C C . GLU A 1 72 ? 22.034 0.507 -16.616 1.00 91.69 72 GLU A C 1
ATOM 562 O O . GLU A 1 72 ? 23.202 0.502 -16.219 1.00 91.69 72 GLU A O 1
ATOM 567 N N . ALA A 1 73 ? 21.251 -0.568 -16.499 1.00 89.50 73 ALA A N 1
ATOM 568 C CA . ALA A 1 73 ? 21.723 -1.840 -15.964 1.00 89.50 73 ALA A CA 1
ATOM 569 C C . ALA A 1 73 ? 22.794 -2.471 -16.871 1.00 89.50 73 ALA A C 1
ATOM 571 O O . ALA A 1 73 ? 23.848 -2.884 -16.386 1.00 89.50 73 ALA A O 1
ATOM 572 N N . ALA A 1 74 ? 22.582 -2.479 -18.193 1.00 87.81 74 ALA A N 1
ATOM 573 C CA . ALA A 1 74 ? 23.555 -2.995 -19.159 1.00 87.81 74 ALA A CA 1
ATOM 574 C C . ALA A 1 74 ? 24.846 -2.158 -19.217 1.00 87.81 74 ALA A C 1
ATOM 576 O O . ALA A 1 74 ? 25.929 -2.706 -19.417 1.00 87.81 74 ALA A O 1
ATOM 577 N N . ALA A 1 75 ? 24.743 -0.840 -19.023 1.00 90.44 75 ALA A N 1
ATOM 578 C CA . ALA A 1 75 ? 25.889 0.062 -18.939 1.00 90.44 75 ALA A CA 1
ATOM 579 C C . ALA A 1 75 ? 26.629 -0.013 -17.588 1.00 90.44 75 ALA A C 1
ATOM 581 O O . ALA A 1 75 ? 27.691 0.593 -17.446 1.00 90.44 75 ALA A O 1
ATOM 582 N N . GLY A 1 76 ? 26.081 -0.726 -16.596 1.00 87.62 76 GLY A N 1
ATOM 583 C CA . GLY A 1 76 ? 26.631 -0.798 -15.241 1.00 87.62 76 GLY A CA 1
ATOM 584 C C . GLY A 1 76 ? 26.510 0.511 -14.452 1.00 87.62 76 GLY A C 1
ATOM 585 O O . GLY A 1 76 ? 27.218 0.696 -13.465 1.00 87.62 76 GLY A O 1
ATOM 586 N N . THR A 1 77 ? 25.646 1.437 -14.881 1.00 91.62 77 THR A N 1
ATOM 587 C CA . THR A 1 77 ? 25.417 2.716 -14.189 1.00 91.62 77 THR A CA 1
ATOM 588 C C . THR A 1 77 ? 24.387 2.588 -13.070 1.00 91.62 77 THR A C 1
ATOM 590 O O . THR A 1 77 ? 24.403 3.384 -12.132 1.00 91.62 77 THR A O 1
ATOM 593 N N . LEU A 1 78 ? 23.518 1.574 -13.133 1.00 88.88 78 LEU A N 1
ATOM 594 C CA . LEU A 1 78 ? 22.590 1.239 -12.058 1.00 88.88 78 LEU A CA 1
ATOM 595 C C . LEU A 1 78 ? 23.290 0.353 -11.015 1.00 88.88 78 LEU A C 1
ATOM 597 O O . LEU A 1 78 ? 23.413 -0.855 -11.190 1.00 88.88 78 LEU A O 1
ATOM 601 N N . ALA A 1 79 ? 23.762 0.958 -9.924 1.00 84.00 79 ALA A N 1
ATOM 602 C CA . ALA A 1 79 ? 24.523 0.243 -8.895 1.00 84.00 79 ALA A CA 1
ATOM 603 C C . ALA A 1 79 ? 23.639 -0.559 -7.922 1.00 84.00 79 ALA A C 1
ATOM 605 O O . ALA A 1 79 ? 24.037 -1.631 -7.455 1.00 84.00 79 ALA A O 1
ATOM 606 N N . ALA A 1 80 ? 22.451 -0.037 -7.595 1.00 86.81 80 ALA A N 1
ATOM 607 C CA . ALA A 1 80 ? 21.556 -0.649 -6.623 1.00 86.81 80 ALA A CA 1
ATOM 608 C C . ALA A 1 80 ? 20.076 -0.344 -6.889 1.00 86.81 80 ALA A C 1
ATOM 610 O O . ALA A 1 80 ? 19.735 0.711 -7.427 1.00 86.81 80 ALA A O 1
ATOM 611 N N . ALA A 1 81 ? 19.211 -1.256 -6.447 1.00 86.94 81 ALA A N 1
ATOM 612 C CA . ALA A 1 81 ? 17.770 -1.076 -6.345 1.00 86.94 81 ALA A CA 1
ATOM 613 C C . ALA A 1 81 ? 17.354 -1.208 -4.874 1.00 86.94 81 ALA A C 1
ATOM 615 O O . ALA A 1 81 ? 17.691 -2.199 -4.225 1.00 86.94 81 ALA A O 1
ATOM 616 N N . CYS A 1 82 ? 16.630 -0.212 -4.361 1.00 89.88 82 CYS A N 1
ATOM 617 C CA . CYS A 1 82 ? 16.175 -0.176 -2.971 1.00 89.88 82 CYS A CA 1
ATOM 618 C C . CYS A 1 82 ? 14.662 -0.383 -2.907 1.00 89.88 82 CYS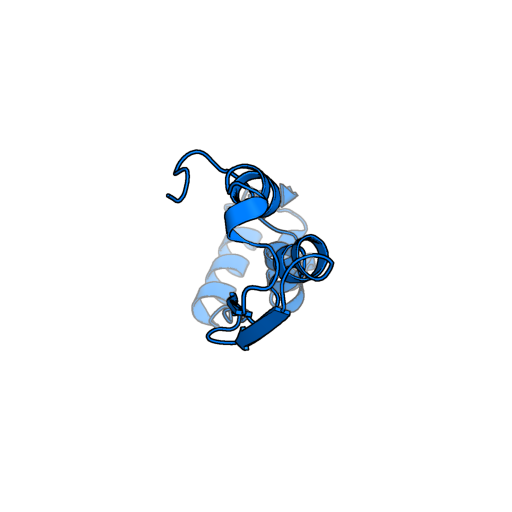 A C 1
ATOM 620 O O . CYS A 1 82 ? 13.908 0.384 -3.518 1.00 89.88 82 CYS A O 1
ATOM 622 N N . PHE A 1 83 ? 14.209 -1.365 -2.128 1.00 89.75 83 PHE A N 1
ATOM 623 C CA . PHE A 1 83 ? 12.783 -1.639 -1.954 1.00 89.75 83 PHE A CA 1
ATOM 624 C C . PHE A 1 83 ? 12.301 -1.266 -0.553 1.00 89.75 83 PHE A C 1
ATOM 626 O O . PHE A 1 83 ? 12.762 -1.784 0.455 1.00 89.75 83 PHE A O 1
ATOM 633 N N . PHE A 1 84 ? 11.294 -0.396 -0.485 1.00 90.12 84 PHE A N 1
ATOM 634 C CA . PHE A 1 84 ? 10.730 0.077 0.788 1.00 90.12 84 PHE A CA 1
ATOM 635 C C . PHE A 1 84 ? 9.554 -0.772 1.292 1.00 90.12 84 PHE A C 1
ATOM 637 O O . PHE A 1 84 ? 8.968 -0.478 2.331 1.00 90.12 84 PHE A O 1
ATOM 644 N N . SER A 1 85 ? 9.161 -1.803 0.539 1.00 88.56 85 SER A N 1
ATOM 645 C CA . SER A 1 85 ? 8.141 -2.772 0.947 1.00 88.56 85 SER A CA 1
ATOM 646 C C . SER A 1 85 ? 8.266 -4.071 0.142 1.00 88.56 85 SER A C 1
ATOM 648 O O . SER A 1 85 ? 8.701 -4.013 -1.013 1.00 88.56 85 SER A O 1
ATOM 650 N N . PRO A 1 86 ? 7.805 -5.217 0.682 1.00 88.62 86 PRO A N 1
ATOM 651 C CA . PRO A 1 86 ? 7.720 -6.468 -0.073 1.00 88.62 86 PRO A CA 1
ATOM 652 C C . PRO A 1 86 ? 6.930 -6.314 -1.378 1.00 88.62 86 PRO A C 1
ATOM 654 O O . PRO A 1 86 ? 7.409 -6.700 -2.439 1.00 88.62 86 PRO A O 1
ATOM 657 N N . SER A 1 87 ? 5.786 -5.619 -1.332 1.00 89.81 87 SER A N 1
ATOM 658 C CA . SER A 1 87 ? 4.958 -5.371 -2.519 1.00 89.81 87 SER A CA 1
ATOM 659 C C . SER A 1 87 ? 5.668 -4.558 -3.605 1.00 89.81 87 SER A C 1
ATOM 661 O O . SER A 1 87 ? 5.352 -4.703 -4.780 1.00 89.81 87 SER A O 1
ATOM 663 N N . GLY A 1 88 ? 6.621 -3.697 -3.232 1.00 89.50 88 GLY A N 1
ATOM 664 C CA . GLY A 1 88 ? 7.434 -2.955 -4.197 1.00 89.50 88 GLY A CA 1
ATOM 665 C C . GLY A 1 88 ? 8.434 -3.854 -4.924 1.00 89.50 88 GLY A C 1
ATOM 666 O O . GLY A 1 88 ? 8.587 -3.733 -6.138 1.00 89.50 88 GLY A O 1
ATOM 667 N N . ALA A 1 89 ? 9.067 -4.779 -4.197 1.00 89.19 89 ALA A N 1
ATOM 668 C CA . ALA A 1 89 ? 9.977 -5.765 -4.777 1.00 89.19 89 ALA A CA 1
ATOM 669 C C . ALA A 1 89 ? 9.236 -6.740 -5.700 1.00 89.19 89 ALA A C 1
ATOM 671 O O . ALA A 1 89 ? 9.644 -6.936 -6.842 1.00 89.19 89 ALA A O 1
ATOM 672 N N . GLU A 1 90 ? 8.106 -7.280 -5.241 1.00 89.56 90 GLU A N 1
ATOM 673 C CA . GLU A 1 90 ? 7.238 -8.163 -6.031 1.00 89.56 90 GLU A CA 1
ATOM 674 C C . GLU A 1 90 ? 6.785 -7.476 -7.327 1.00 89.56 90 GLU A C 1
ATOM 676 O O . GLU A 1 90 ? 7.013 -7.996 -8.417 1.00 89.56 90 GLU A O 1
ATOM 681 N N . SER A 1 91 ? 6.256 -6.251 -7.222 1.00 90.56 91 SER A N 1
ATOM 682 C CA . SER A 1 91 ? 5.834 -5.438 -8.371 1.00 90.56 91 SER A CA 1
ATOM 683 C C . SER A 1 91 ? 6.950 -5.219 -9.394 1.00 90.56 91 SER A C 1
ATOM 685 O O . SER A 1 91 ? 6.679 -5.156 -10.592 1.00 90.56 91 SER A O 1
ATOM 687 N N . MET A 1 92 ? 8.192 -5.034 -8.945 1.00 90.12 92 MET A N 1
ATOM 688 C CA . MET A 1 92 ? 9.333 -4.840 -9.839 1.00 90.12 92 MET A CA 1
ATOM 689 C C . MET A 1 92 ? 9.713 -6.141 -10.547 1.00 90.12 92 MET A C 1
ATOM 691 O O . MET A 1 92 ? 9.932 -6.121 -11.753 1.00 90.12 92 MET A O 1
ATOM 695 N N . LEU A 1 93 ? 9.756 -7.262 -9.825 1.00 88.00 93 LEU A N 1
ATOM 696 C CA . LEU A 1 93 ? 10.124 -8.575 -10.370 1.00 88.00 93 LEU A CA 1
ATOM 697 C C . LEU A 1 93 ? 9.073 -9.145 -11.330 1.00 88.00 93 LEU A C 1
ATOM 699 O O . LEU A 1 93 ? 9.415 -9.887 -12.245 1.00 88.00 93 LEU A O 1
ATOM 703 N N . GLU A 1 94 ? 7.801 -8.792 -11.151 1.00 90.25 94 GLU A N 1
ATOM 704 C CA . GLU A 1 94 ? 6.738 -9.129 -12.106 1.00 90.25 94 GLU A CA 1
ATOM 705 C C . GLU A 1 94 ? 6.879 -8.368 -13.427 1.00 90.25 94 GLU A C 1
ATOM 707 O O . GLU A 1 94 ? 6.404 -8.819 -14.470 1.00 90.25 94 GLU A O 1
ATOM 712 N N . GLN A 1 95 ? 7.515 -7.197 -13.387 1.00 92.25 95 GLN A N 1
ATOM 713 C CA . GLN A 1 95 ? 7.593 -6.306 -14.528 1.00 92.25 95 GLN A CA 1
ATOM 714 C C . GLN A 1 95 ? 8.951 -6.394 -15.219 1.00 92.25 95 GLN A C 1
ATOM 716 O O . GLN A 1 95 ? 8.970 -6.458 -16.439 1.00 92.25 95 GLN A O 1
ATOM 721 N N . ILE A 1 96 ? 10.079 -6.439 -14.519 1.00 88.94 96 ILE A N 1
ATOM 722 C CA . ILE A 1 96 ? 11.424 -6.450 -15.114 1.00 88.94 96 ILE A CA 1
ATOM 723 C C . ILE A 1 96 ? 12.047 -7.840 -15.002 1.00 88.94 96 ILE A C 1
ATOM 725 O O . ILE A 1 96 ? 11.989 -8.460 -13.945 1.00 88.94 96 ILE A O 1
ATOM 729 N N . ASP A 1 97 ? 12.669 -8.312 -16.090 1.00 84.12 97 ASP A N 1
ATOM 730 C CA . ASP A 1 97 ? 13.367 -9.600 -16.095 1.00 84.12 97 ASP A CA 1
ATOM 731 C C . ASP A 1 97 ? 14.476 -9.593 -15.023 1.00 84.12 97 ASP A C 1
ATOM 733 O O . ASP A 1 97 ? 15.367 -8.735 -15.072 1.00 84.12 97 ASP A O 1
ATOM 737 N N . PRO A 1 98 ? 14.467 -10.538 -14.065 1.00 79.31 98 PRO A N 1
ATOM 738 C CA . PRO A 1 98 ? 15.489 -10.625 -13.026 1.00 79.31 98 PRO A CA 1
ATOM 739 C C . PRO A 1 98 ? 16.925 -10.702 -13.567 1.00 79.31 98 PRO A C 1
ATOM 741 O O . PRO A 1 98 ? 17.854 -10.272 -12.886 1.00 79.31 98 PRO A O 1
ATOM 744 N N . LEU A 1 99 ? 17.127 -11.202 -14.792 1.00 80.75 99 LEU A N 1
ATOM 745 C CA . LEU A 1 99 ? 18.440 -11.256 -15.441 1.00 80.75 99 LEU A CA 1
ATOM 746 C C . LEU A 1 99 ? 19.010 -9.865 -15.740 1.00 80.75 99 LEU A C 1
ATOM 748 O O . LEU A 1 99 ? 20.226 -9.687 -15.717 1.00 80.75 99 LEU A O 1
ATOM 752 N N . ILE A 1 100 ? 18.150 -8.870 -15.968 1.00 78.75 100 ILE A N 1
ATOM 753 C CA . ILE A 1 100 ? 18.553 -7.469 -16.166 1.00 78.75 100 ILE A CA 1
ATOM 754 C C . ILE A 1 100 ? 19.108 -6.897 -14.856 1.00 78.75 100 ILE A C 1
ATOM 756 O O . ILE A 1 100 ? 20.024 -6.079 -14.866 1.00 78.75 100 ILE A O 1
ATOM 760 N N . LEU A 1 101 ? 18.604 -7.381 -13.720 1.00 75.69 101 LEU A N 1
ATOM 761 C CA . LEU A 1 101 ? 19.019 -6.962 -12.385 1.00 75.69 101 LEU A CA 1
ATOM 762 C C . LEU A 1 101 ? 20.163 -7.811 -11.810 1.00 75.69 101 LEU A C 1
ATOM 764 O O . LEU A 1 101 ? 20.607 -7.542 -10.700 1.00 75.69 101 LEU A O 1
ATOM 768 N N . ALA A 1 102 ? 20.686 -8.800 -12.545 1.00 76.88 102 ALA A N 1
ATOM 769 C CA . ALA A 1 102 ? 21.688 -9.740 -12.031 1.00 76.88 102 ALA A CA 1
ATOM 770 C C . ALA A 1 102 ? 22.995 -9.072 -11.557 1.00 76.88 102 ALA A C 1
ATOM 772 O O . ALA A 1 102 ? 23.683 -9.615 -10.695 1.00 76.88 102 ALA A O 1
ATOM 773 N N . ASN A 1 103 ? 23.323 -7.894 -12.100 1.00 71.12 103 ASN A N 1
ATOM 774 C CA . ASN A 1 103 ? 24.501 -7.104 -11.722 1.00 71.12 103 ASN A CA 1
ATOM 775 C C . ASN A 1 103 ? 24.167 -5.909 -10.810 1.00 71.12 103 ASN A C 1
ATOM 777 O O . ASN A 1 103 ? 25.047 -5.107 -10.505 1.00 71.12 103 ASN A O 1
ATOM 781 N N . VAL A 1 104 ? 22.907 -5.773 -10.391 1.00 76.75 104 VAL A N 1
ATOM 782 C CA . VAL A 1 104 ? 22.418 -4.681 -9.546 1.00 76.75 104 VAL A CA 1
ATOM 783 C C . VAL A 1 104 ? 22.304 -5.196 -8.115 1.00 76.75 104 VAL A C 1
ATOM 785 O O . VAL A 1 104 ? 21.675 -6.222 -7.863 1.00 76.75 104 VAL A O 1
ATOM 788 N N . SER A 1 105 ? 22.894 -4.485 -7.153 1.00 78.19 105 SER A N 1
ATOM 789 C CA . SER A 1 105 ? 22.733 -4.854 -5.741 1.00 78.19 105 SER A CA 1
ATOM 790 C C . SER A 1 105 ? 21.297 -4.578 -5.284 1.00 78.19 105 SER A C 1
ATOM 792 O O . SER A 1 105 ? 20.788 -3.478 -5.488 1.00 78.19 105 SER A O 1
ATOM 794 N N . ILE A 1 106 ? 20.640 -5.553 -4.655 1.00 75.38 106 ILE A N 1
ATOM 795 C CA . ILE A 1 106 ? 19.283 -5.392 -4.111 1.00 75.38 106 ILE A CA 1
ATOM 796 C C . ILE A 1 106 ? 19.384 -5.156 -2.602 1.00 75.38 106 ILE A C 1
ATOM 798 O O . ILE A 1 106 ? 19.980 -5.975 -1.898 1.00 75.38 106 ILE A O 1
ATOM 802 N N . ALA A 1 107 ? 18.822 -4.037 -2.135 1.00 64.38 107 ALA A N 1
ATOM 803 C CA . ALA A 1 107 ? 18.801 -3.612 -0.733 1.00 64.38 107 ALA A CA 1
ATOM 804 C C . ALA A 1 107 ? 17.372 -3.465 -0.193 1.00 64.38 107 ALA A C 1
ATOM 806 O O . ALA A 1 107 ? 16.486 -2.980 -0.943 1.00 64.38 107 ALA A O 1
#

pLDDT: mean 88.36, std 8.53, range [49.78, 97.38]

Sequence (107 aa):
ACDEKAGTASEMIASIPKEELIGRRLLFVRGRRSMMTVPELLGSIAEVDETIVYETRTIEITAETRRQIEQEAAAGTLAAACFFSPSGAESMLEQIDPLILANVSIA

Radius of gyration: 21.17 Å; chains: 1; bounding box: 48×24×50 Å